Protein AF-A0A3M2TFU8-F1 (afdb_monomer_lite)

Radius of gyration: 14.99 Å; chains: 1; bounding box: 43×20×42 Å

Structure (mmCIF, N/CA/C/O backbone):
data_AF-A0A3M2TFU8-F1
#
_entry.id   AF-A0A3M2TFU8-F1
#
loop_
_atom_site.group_PDB
_atom_site.id
_atom_site.type_symbol
_atom_site.label_atom_id
_atom_site.label_alt_id
_atom_site.label_comp_id
_atom_site.label_asym_id
_atom_site.label_entity_id
_atom_site.label_seq_id
_atom_site.pdbx_PDB_ins_code
_atom_site.Cartn_x
_atom_site.Cartn_y
_atom_site.Cartn_z
_atom_site.occupancy
_atom_site.B_iso_or_equiv
_atom_site.auth_seq_id
_atom_site.auth_comp_id
_atom_site.auth_asym_id
_atom_site.auth_atom_id
_atom_site.pdbx_PDB_model_num
ATOM 1 N N . MET A 1 1 ? 33.029 7.004 -12.368 1.00 34.69 1 MET A N 1
ATOM 2 C CA . MET A 1 1 ? 32.235 7.028 -11.120 1.00 34.69 1 MET A CA 1
ATOM 3 C C . MET A 1 1 ? 30.959 7.803 -11.412 1.00 34.69 1 MET A C 1
ATOM 5 O O . MET A 1 1 ? 31.018 9.019 -11.509 1.00 34.69 1 MET A O 1
ATOM 9 N N . SER A 1 2 ? 29.857 7.110 -11.714 1.00 43.28 2 SER A N 1
ATOM 10 C CA . SER A 1 2 ? 28.593 7.764 -12.078 1.00 43.28 2 SER A CA 1
ATOM 11 C C . SER A 1 2 ? 27.869 8.194 -10.804 1.00 43.28 2 SER A C 1
ATOM 13 O O . SER A 1 2 ? 27.640 7.372 -9.918 1.00 43.28 2 SER A O 1
ATOM 15 N N . ALA A 1 3 ? 27.574 9.488 -10.692 1.00 46.81 3 ALA A N 1
ATOM 16 C CA . ALA A 1 3 ? 26.736 10.027 -9.637 1.00 46.81 3 ALA A CA 1
ATOM 17 C C . ALA A 1 3 ? 25.343 9.401 -9.770 1.00 46.81 3 ALA A C 1
ATOM 19 O O . ALA A 1 3 ? 24.636 9.644 -10.746 1.00 46.81 3 ALA A O 1
ATOM 20 N N . ILE A 1 4 ? 24.961 8.565 -8.805 1.00 53.97 4 ILE A N 1
ATOM 21 C CA . ILE A 1 4 ? 23.604 8.028 -8.716 1.00 53.97 4 ILE A CA 1
ATOM 22 C C . ILE A 1 4 ? 22.701 9.209 -8.356 1.00 53.97 4 ILE A C 1
ATOM 24 O O . ILE A 1 4 ? 22.524 9.557 -7.185 1.00 53.97 4 ILE A O 1
ATOM 28 N N . GLU A 1 5 ? 22.168 9.877 -9.377 1.00 47.78 5 GLU A N 1
ATOM 29 C CA . GLU A 1 5 ? 21.122 10.872 -9.201 1.00 47.78 5 GLU A CA 1
ATOM 30 C C . GLU A 1 5 ? 19.986 10.239 -8.390 1.00 47.78 5 GLU A C 1
ATOM 32 O O . GLU A 1 5 ? 19.366 9.248 -8.787 1.00 47.78 5 GLU A O 1
ATOM 37 N N . HIS A 1 6 ? 19.684 10.840 -7.240 1.00 56.59 6 HIS A N 1
ATOM 38 C CA . HIS A 1 6 ? 18.563 10.493 -6.365 1.00 56.59 6 HIS A CA 1
ATOM 39 C C . HIS A 1 6 ? 17.214 10.907 -6.981 1.00 56.59 6 HIS A C 1
ATOM 41 O O . HIS A 1 6 ? 16.320 11.420 -6.309 1.00 56.59 6 HIS A O 1
ATOM 47 N N . ARG A 1 7 ? 17.042 10.713 -8.291 1.00 70.00 7 ARG A N 1
ATOM 48 C CA . ARG A 1 7 ? 15.839 11.136 -8.995 1.00 70.00 7 ARG A CA 1
ATOM 49 C C . ARG A 1 7 ? 14.664 10.273 -8.538 1.00 70.00 7 ARG A C 1
ATOM 51 O O . ARG A 1 7 ? 14.749 9.037 -8.503 1.00 70.00 7 ARG A O 1
ATOM 58 N N . ARG A 1 8 ? 13.574 10.941 -8.150 1.00 79.06 8 ARG A N 1
ATOM 59 C CA . ARG A 1 8 ? 12.279 10.291 -7.911 1.00 79.06 8 ARG A CA 1
ATOM 60 C C . ARG A 1 8 ? 11.850 9.576 -9.202 1.00 79.06 8 ARG A C 1
ATOM 62 O O . ARG A 1 8 ? 11.995 10.182 -10.268 1.00 79.06 8 ARG A O 1
ATOM 69 N N . PRO A 1 9 ? 11.356 8.324 -9.140 1.00 88.69 9 PRO A N 1
ATOM 70 C CA . PRO A 1 9 ? 10.803 7.656 -10.309 1.00 88.69 9 PRO A CA 1
ATOM 71 C C . PRO A 1 9 ? 9.716 8.525 -10.937 1.00 88.69 9 PRO A C 1
ATOM 73 O O . PRO A 1 9 ? 8.913 9.132 -10.225 1.00 88.69 9 PRO A O 1
ATOM 76 N N . LYS A 1 10 ? 9.694 8.600 -12.269 1.00 90.00 10 LYS A N 1
ATOM 77 C CA . LYS A 1 10 ? 8.707 9.408 -13.004 1.00 90.00 10 LYS A CA 1
ATOM 78 C C . LYS A 1 10 ? 7.276 8.912 -12.763 1.00 90.00 10 LYS A C 1
ATOM 80 O O . LYS A 1 10 ? 6.329 9.683 -12.857 1.00 90.00 10 LYS A O 1
ATOM 85 N N . GLU A 1 11 ? 7.139 7.639 -12.405 1.00 94.44 11 GLU A N 1
ATOM 86 C CA . GLU A 1 11 ? 5.884 6.955 -12.121 1.00 94.44 11 GLU A CA 1
ATOM 87 C C . GLU A 1 11 ? 5.248 7.410 -10.801 1.00 94.44 11 GLU A C 1
ATOM 89 O O . GLU A 1 11 ? 4.044 7.251 -10.656 1.00 94.44 11 GLU A O 1
ATOM 94 N N . VAL A 1 12 ? 5.999 8.012 -9.863 1.00 94.94 12 VAL A N 1
ATOM 95 C CA . VAL A 1 12 ? 5.471 8.396 -8.534 1.00 94.94 12 VAL A CA 1
ATOM 96 C C . VAL A 1 12 ? 4.265 9.326 -8.647 1.00 94.94 12 VAL A C 1
ATOM 98 O O . VAL A 1 12 ? 3.271 9.113 -7.962 1.00 94.94 12 VAL A O 1
ATOM 101 N N . ALA A 1 13 ? 4.330 10.342 -9.513 1.00 96.06 13 ALA A N 1
ATOM 102 C CA . ALA A 1 13 ? 3.237 11.302 -9.661 1.00 96.06 13 ALA A CA 1
ATOM 103 C C . ALA A 1 13 ? 1.978 10.646 -10.248 1.00 96.06 13 ALA A C 1
ATOM 105 O O . ALA A 1 13 ? 0.893 10.805 -9.699 1.00 96.06 13 ALA A O 1
ATOM 106 N N . ALA A 1 14 ? 2.135 9.858 -11.316 1.00 97.56 14 ALA A N 1
ATOM 107 C CA . ALA A 1 14 ? 1.023 9.135 -11.930 1.00 97.56 14 ALA A CA 1
ATOM 108 C C . ALA A 1 14 ? 0.425 8.094 -10.971 1.00 97.56 14 ALA A C 1
ATOM 110 O O . ALA A 1 14 ? -0.792 7.959 -10.878 1.00 97.56 14 ALA A O 1
ATOM 111 N N . LEU A 1 15 ? 1.271 7.405 -10.202 1.00 98.00 15 LEU A N 1
ATOM 112 C CA . LEU A 1 15 ? 0.819 6.414 -9.235 1.00 98.00 15 LEU A CA 1
ATOM 113 C C . LEU A 1 15 ? 0.083 7.074 -8.070 1.00 98.00 15 LEU A C 1
ATOM 115 O O . LEU A 1 15 ? -0.917 6.529 -7.619 1.00 98.00 15 LEU A O 1
ATOM 119 N N . ALA A 1 16 ? 0.514 8.256 -7.621 1.00 97.69 16 ALA A N 1
ATOM 120 C CA . ALA A 1 16 ? -0.244 9.044 -6.653 1.00 97.69 16 ALA A CA 1
ATOM 121 C C . ALA A 1 16 ? -1.637 9.402 -7.199 1.00 97.69 16 ALA A C 1
ATOM 123 O O . ALA A 1 16 ? -2.615 9.231 -6.482 1.00 97.69 16 ALA A O 1
ATOM 124 N N . THR A 1 17 ? -1.753 9.804 -8.472 1.00 98.38 17 THR A N 1
ATOM 125 C CA . THR A 1 17 ? -3.057 10.057 -9.116 1.00 98.38 17 THR A CA 1
ATOM 126 C C . THR A 1 17 ? -3.943 8.811 -9.127 1.00 98.38 17 THR A C 1
ATOM 128 O O . THR A 1 17 ? -5.099 8.902 -8.719 1.00 98.38 17 THR A O 1
ATOM 131 N N . ALA A 1 18 ? -3.407 7.649 -9.515 1.00 98.56 18 ALA A N 1
ATOM 132 C CA . ALA A 1 18 ? -4.137 6.380 -9.479 1.00 98.56 18 ALA A CA 1
ATOM 133 C C . ALA A 1 18 ? -4.560 5.995 -8.047 1.00 98.56 18 ALA A C 1
ATOM 135 O O . ALA A 1 18 ? -5.679 5.538 -7.818 1.00 98.56 18 ALA A O 1
ATOM 136 N N . CYS A 1 19 ? -3.693 6.242 -7.058 1.00 98.56 19 CYS A N 1
ATOM 137 C CA . CYS A 1 19 ? -4.014 6.041 -5.646 1.00 98.56 19 CYS A CA 1
ATOM 138 C C . CYS A 1 19 ? -5.108 6.996 -5.169 1.00 98.56 19 CYS A C 1
ATOM 140 O O . CYS A 1 19 ? -5.945 6.581 -4.388 1.00 98.56 19 CYS A O 1
ATOM 142 N N . THR A 1 20 ? -5.144 8.247 -5.625 1.00 98.56 20 THR A N 1
ATOM 143 C CA . THR A 1 20 ? -6.221 9.189 -5.292 1.00 98.56 20 THR A CA 1
ATOM 144 C C . THR A 1 20 ? -7.555 8.752 -5.903 1.00 98.56 20 THR A C 1
ATOM 146 O O . THR A 1 20 ? -8.578 8.778 -5.217 1.00 98.56 20 THR A O 1
ATOM 149 N N . SER A 1 21 ? -7.562 8.332 -7.173 1.00 98.25 21 SER A N 1
ATOM 150 C CA . SER A 1 21 ? -8.783 7.945 -7.896 1.00 98.25 21 SER A CA 1
ATOM 151 C C . SER A 1 21 ? -9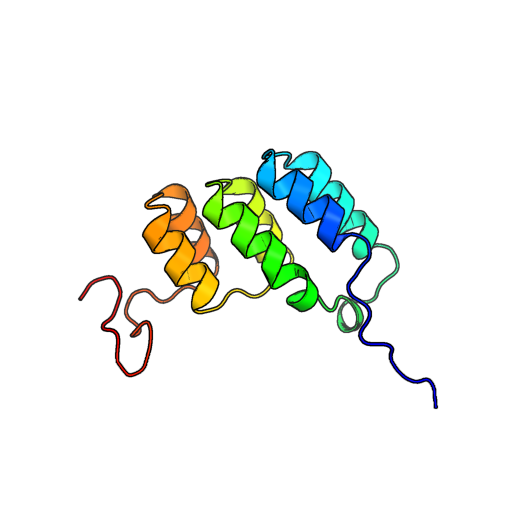.295 6.541 -7.561 1.00 98.25 21 SER A C 1
ATOM 153 O O . SER A 1 21 ? -10.447 6.235 -7.860 1.00 98.25 21 SER A O 1
ATOM 155 N N . GLY A 1 22 ? -8.472 5.691 -6.942 1.00 98.31 22 GLY A N 1
ATOM 156 C CA . GLY A 1 22 ? -8.817 4.292 -6.685 1.00 98.31 22 GLY A CA 1
ATOM 157 C C . GLY A 1 22 ? -8.638 3.375 -7.895 1.00 98.31 22 GLY A C 1
ATOM 158 O O . GLY A 1 22 ? -9.192 2.274 -7.916 1.00 98.31 22 GLY A O 1
ATOM 159 N N . ASP A 1 23 ? -7.860 3.796 -8.893 1.00 98.62 23 ASP A N 1
ATOM 160 C CA . ASP A 1 23 ? -7.603 3.011 -10.099 1.00 98.62 23 ASP A CA 1
ATOM 161 C C . ASP A 1 23 ? -6.521 1.944 -9.856 1.00 98.62 23 ASP A C 1
ATOM 163 O O . ASP A 1 23 ? -5.317 2.163 -10.019 1.00 98.62 23 ASP A O 1
ATOM 167 N N . LEU A 1 24 ? -6.966 0.761 -9.429 1.00 98.69 24 LEU A N 1
ATOM 168 C CA . LEU A 1 24 ? -6.082 -0.368 -9.143 1.00 98.69 24 LEU A CA 1
ATOM 169 C C . LEU A 1 24 ? -5.345 -0.879 -10.387 1.00 98.69 24 LEU A C 1
ATOM 171 O O . LEU A 1 24 ? -4.190 -1.295 -10.277 1.00 98.69 24 LEU A O 1
ATOM 175 N N . GLU A 1 25 ? -5.995 -0.895 -11.549 1.00 98.62 25 GLU A N 1
ATOM 176 C CA . GLU A 1 25 ? -5.377 -1.434 -12.761 1.00 98.62 25 GLU A CA 1
ATOM 177 C C . GLU A 1 25 ? -4.306 -0.481 -13.292 1.00 98.62 25 GLU A C 1
ATOM 179 O O . GLU A 1 25 ? -3.219 -0.932 -13.668 1.00 98.62 25 GLU A O 1
ATOM 184 N N . ASP A 1 26 ? -4.535 0.832 -13.209 1.00 98.50 26 ASP A N 1
ATOM 185 C CA . ASP A 1 26 ? -3.500 1.807 -13.542 1.00 98.50 26 ASP A CA 1
ATOM 186 C C . ASP A 1 26 ? -2.330 1.761 -12.549 1.00 98.50 26 ASP A C 1
ATOM 188 O O . ASP A 1 26 ? -1.165 1.757 -12.958 1.00 98.50 26 ASP A O 1
ATOM 192 N N . ALA A 1 27 ? -2.610 1.598 -11.250 1.00 98.50 27 ALA A N 1
ATOM 193 C CA . ALA A 1 27 ? -1.572 1.410 -10.237 1.00 98.50 27 ALA A CA 1
ATOM 194 C C . ALA A 1 27 ? -0.692 0.175 -10.522 1.00 98.50 27 ALA A C 1
ATOM 196 O O . ALA A 1 27 ? 0.541 0.266 -10.481 1.00 98.50 27 ALA A O 1
ATOM 197 N N . LYS A 1 28 ? -1.305 -0.964 -10.877 1.00 98.50 28 LYS A N 1
ATOM 198 C CA . LYS A 1 28 ? -0.586 -2.187 -11.281 1.00 98.50 28 LYS A CA 1
ATOM 199 C C . LYS A 1 28 ? 0.257 -1.971 -12.528 1.00 98.50 28 LYS A C 1
ATOM 201 O O . LYS A 1 28 ? 1.419 -2.374 -12.567 1.00 98.50 28 LYS A O 1
ATOM 206 N N . ARG A 1 29 ? -0.309 -1.321 -13.546 1.00 98.25 29 ARG A N 1
ATOM 207 C CA . ARG A 1 29 ? 0.388 -1.018 -14.799 1.00 98.25 29 ARG A CA 1
ATOM 208 C C . ARG A 1 29 ? 1.614 -0.139 -14.552 1.00 98.25 29 ARG A C 1
ATOM 210 O O . ARG A 1 29 ? 2.672 -0.404 -15.123 1.00 98.25 29 ARG A O 1
ATOM 217 N N . LEU A 1 30 ? 1.495 0.884 -13.704 1.00 97.94 30 LEU A N 1
ATOM 218 C CA . LEU A 1 30 ? 2.580 1.812 -13.377 1.00 97.94 30 LEU A CA 1
ATOM 219 C C . LEU A 1 30 ? 3.719 1.128 -12.617 1.00 97.94 30 LEU A C 1
ATOM 221 O O . LEU A 1 30 ? 4.875 1.273 -13.017 1.00 97.94 30 LEU A O 1
ATOM 225 N N . ILE A 1 31 ? 3.412 0.337 -11.583 1.00 97.00 31 ILE A N 1
ATOM 226 C CA . ILE A 1 31 ? 4.437 -0.440 -10.872 1.00 97.00 31 ILE A CA 1
ATOM 227 C C . ILE A 1 31 ? 5.060 -1.492 -11.794 1.00 97.00 31 ILE A C 1
ATOM 229 O O . ILE A 1 31 ? 6.282 -1.572 -11.879 1.00 97.00 31 ILE A O 1
ATOM 233 N N . GLY A 1 32 ? 4.260 -2.236 -12.562 1.00 95.75 32 GLY A N 1
ATOM 234 C CA . GLY A 1 32 ? 4.775 -3.207 -13.530 1.00 95.75 32 GLY A CA 1
ATOM 235 C C . GLY A 1 32 ? 5.717 -2.572 -14.558 1.00 95.75 32 GLY A C 1
ATOM 236 O O . GLY A 1 32 ? 6.800 -3.095 -14.806 1.00 95.75 32 GLY A O 1
ATOM 237 N N . THR A 1 33 ? 5.358 -1.399 -15.090 1.00 94.75 33 THR A N 1
ATOM 238 C CA . THR A 1 33 ? 6.212 -0.621 -16.008 1.00 94.75 33 THR A CA 1
ATOM 239 C C . THR A 1 33 ? 7.512 -0.199 -15.336 1.00 94.75 33 THR A C 1
ATOM 241 O O . THR A 1 33 ? 8.576 -0.274 -15.945 1.00 94.75 33 THR A O 1
ATOM 244 N N . TYR A 1 34 ? 7.437 0.243 -14.080 1.00 94.50 34 TYR A N 1
ATOM 245 C CA . TYR A 1 34 ? 8.613 0.645 -13.327 1.00 94.50 34 TYR A CA 1
ATOM 246 C C . TYR A 1 34 ? 9.569 -0.533 -13.092 1.00 94.50 34 TYR A C 1
ATOM 248 O O . TYR A 1 34 ? 10.777 -0.358 -13.238 1.00 94.50 34 TYR A O 1
ATOM 256 N N . LEU A 1 35 ? 9.050 -1.717 -12.759 1.00 93.94 35 LEU A N 1
ATOM 257 C CA . LEU A 1 35 ? 9.8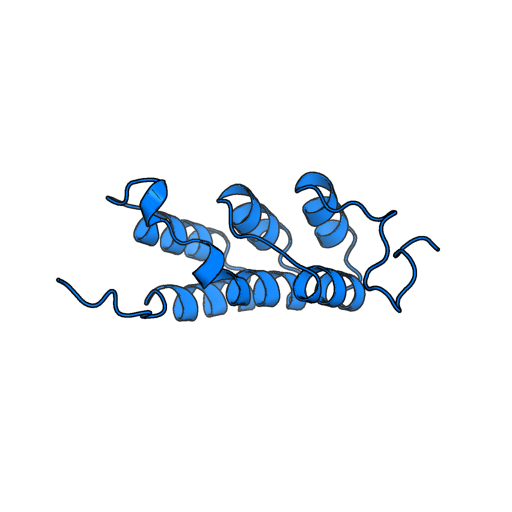44 -2.915 -12.470 1.00 93.94 35 LEU A CA 1
ATOM 258 C C . LEU A 1 35 ? 10.378 -3.609 -13.733 1.00 93.94 35 LEU A C 1
ATOM 260 O O . LEU A 1 35 ? 11.366 -4.342 -13.657 1.00 93.94 35 LEU A O 1
ATOM 264 N N . LEU A 1 36 ? 9.756 -3.378 -14.891 1.00 93.88 36 LEU A N 1
ATOM 265 C CA . LEU A 1 36 ? 10.122 -4.023 -16.148 1.00 93.88 36 LEU A CA 1
ATOM 266 C C . LEU A 1 36 ? 11.595 -3.766 -16.507 1.00 93.88 36 LEU A C 1
ATOM 268 O O . LEU A 1 36 ? 12.049 -2.626 -16.599 1.00 93.88 36 LEU A O 1
ATOM 272 N N . GLY A 1 37 ? 12.346 -4.849 -16.722 1.00 85.38 37 GLY A N 1
ATOM 273 C CA . GLY A 1 37 ? 13.765 -4.786 -17.082 1.00 85.38 37 GLY A CA 1
ATOM 274 C C . GLY A 1 37 ? 14.706 -4.390 -15.937 1.00 85.38 37 GLY A C 1
ATOM 275 O O . GLY A 1 37 ? 15.900 -4.221 -16.179 1.00 85.38 37 GLY A O 1
ATOM 276 N N . ARG A 1 38 ? 14.208 -4.253 -14.698 1.00 90.44 38 ARG A N 1
ATOM 277 C CA . ARG A 1 38 ? 15.034 -4.022 -13.506 1.00 90.44 38 ARG A CA 1
ATOM 278 C C . ARG A 1 38 ? 15.237 -5.316 -12.734 1.00 90.44 38 ARG A C 1
ATOM 280 O O . ARG A 1 38 ? 14.277 -6.034 -12.451 1.00 90.44 38 ARG A O 1
ATOM 287 N N . SER A 1 39 ? 16.473 -5.565 -12.321 1.00 88.12 39 SER A 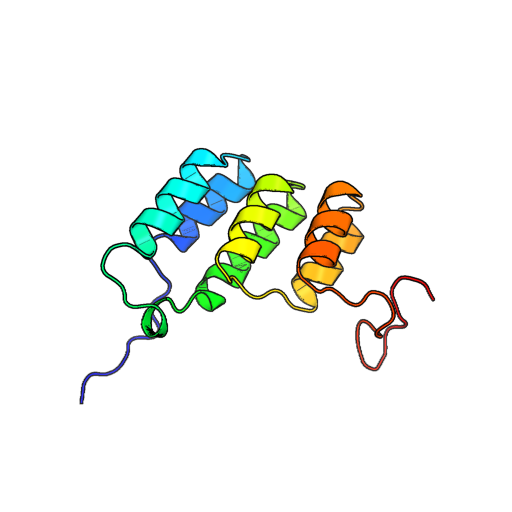N 1
ATOM 288 C CA . SER A 1 39 ? 16.758 -6.606 -11.342 1.00 88.12 39 SER A CA 1
ATOM 289 C C . SER A 1 39 ? 16.247 -6.212 -9.944 1.00 88.12 39 SER A C 1
ATOM 291 O O . SER A 1 39 ? 16.144 -5.010 -9.665 1.00 88.12 39 SER A O 1
ATOM 293 N N . PRO A 1 40 ? 15.904 -7.181 -9.071 1.00 86.31 40 PRO A N 1
ATOM 294 C CA . PRO A 1 40 ? 15.319 -6.920 -7.750 1.00 86.31 40 PRO A CA 1
ATOM 295 C C . PRO A 1 40 ? 16.096 -5.918 -6.887 1.00 86.31 40 PRO A C 1
ATOM 297 O O . PRO A 1 40 ? 15.510 -5.030 -6.268 1.00 86.31 40 PRO A O 1
ATOM 300 N N . GLU A 1 41 ? 17.425 -5.982 -6.904 1.00 86.00 41 GLU A N 1
ATOM 301 C CA . GLU A 1 41 ? 18.314 -5.071 -6.176 1.00 86.00 41 GLU A CA 1
ATOM 302 C C . GLU A 1 41 ? 18.207 -3.604 -6.637 1.00 86.00 41 GLU A C 1
ATOM 304 O O . GLU A 1 41 ? 18.549 -2.685 -5.895 1.00 86.00 41 GLU A O 1
ATOM 309 N N . ASN A 1 42 ? 17.665 -3.369 -7.834 1.00 85.94 42 ASN A N 1
ATOM 310 C CA . ASN A 1 42 ? 17.491 -2.050 -8.438 1.00 85.94 42 ASN A CA 1
ATOM 311 C C . ASN A 1 42 ? 16.045 -1.530 -8.375 1.00 85.94 42 ASN A C 1
ATOM 313 O O . ASN A 1 42 ? 15.749 -0.471 -8.940 1.00 85.94 42 ASN A O 1
ATOM 317 N N . HIS A 1 43 ? 15.130 -2.245 -7.710 1.00 88.06 43 HIS A N 1
ATOM 318 C CA . HIS A 1 43 ? 13.717 -1.861 -7.619 1.00 88.06 43 HIS A CA 1
ATOM 319 C C . HIS A 1 43 ? 13.473 -0.635 -6.735 1.00 88.06 43 HIS A C 1
ATOM 321 O O . HIS A 1 43 ? 12.444 -0.007 -6.889 1.00 88.06 43 HIS A O 1
ATOM 327 N N . ALA A 1 44 ? 14.376 -0.254 -5.824 1.00 91.81 44 ALA A N 1
ATOM 328 C CA . ALA A 1 44 ? 14.286 0.982 -5.023 1.00 91.81 44 ALA A CA 1
ATOM 329 C C . ALA A 1 44 ? 12.853 1.385 -4.566 1.00 91.81 44 ALA A C 1
ATOM 331 O O . ALA A 1 44 ? 12.498 2.566 -4.580 1.00 91.81 44 ALA A O 1
ATOM 332 N N . LEU A 1 45 ? 12.025 0.410 -4.158 1.00 94.44 45 LEU A N 1
ATOM 333 C CA . LEU A 1 45 ? 10.579 0.596 -3.952 1.00 94.44 45 LEU A CA 1
ATOM 334 C C . LEU A 1 45 ? 10.232 1.519 -2.784 1.00 94.44 45 LEU A C 1
ATOM 336 O O . LEU A 1 45 ? 9.159 2.115 -2.761 1.00 94.44 45 LEU A O 1
ATOM 340 N N . HIS A 1 46 ? 11.180 1.733 -1.870 1.00 93.88 46 HIS A N 1
ATOM 341 C CA . HIS A 1 46 ? 11.097 2.769 -0.842 1.00 93.88 46 HIS A CA 1
ATOM 342 C C . HIS A 1 46 ? 10.807 4.164 -1.420 1.00 93.88 46 HIS A C 1
ATOM 344 O O . HIS A 1 46 ? 10.240 5.001 -0.728 1.00 93.88 46 HIS A O 1
ATOM 350 N N . LYS A 1 47 ? 11.138 4.436 -2.692 1.00 93.75 47 LYS A N 1
ATOM 351 C CA . LYS A 1 47 ? 10.835 5.716 -3.353 1.00 93.75 47 LYS A CA 1
ATOM 352 C C . LYS A 1 47 ? 9.336 5.948 -3.603 1.00 93.75 47 LYS A C 1
ATOM 354 O O . LYS A 1 47 ? 8.965 7.075 -3.923 1.00 93.75 47 LYS A O 1
ATOM 359 N N . PHE A 1 48 ? 8.494 4.925 -3.443 1.00 96.19 48 PHE A N 1
ATOM 360 C CA . PHE A 1 48 ? 7.035 4.998 -3.580 1.00 96.19 48 PHE A CA 1
ATOM 361 C C . PHE A 1 48 ? 6.297 5.138 -2.237 1.00 96.19 48 PHE A C 1
ATOM 363 O O . PHE A 1 48 ? 5.074 5.061 -2.209 1.00 96.19 48 PHE A O 1
ATOM 370 N N . TRP A 1 49 ? 6.998 5.389 -1.123 1.00 95.06 49 TRP A N 1
ATOM 371 C CA . TRP A 1 49 ? 6.370 5.546 0.202 1.00 95.06 49 TRP A CA 1
ATOM 372 C C . TRP A 1 49 ? 5.192 6.541 0.196 1.00 95.06 49 TRP A C 1
ATOM 374 O O . TRP A 1 49 ? 4.146 6.286 0.784 1.00 95.06 49 TRP A O 1
ATOM 384 N N . SER A 1 50 ? 5.310 7.648 -0.548 1.00 96.12 50 SER A N 1
ATOM 385 C CA . SER A 1 50 ? 4.261 8.670 -0.604 1.00 96.12 50 SER A CA 1
ATOM 386 C C . SER A 1 50 ? 2.982 8.185 -1.288 1.00 96.12 50 SER A C 1
ATOM 388 O O . SER A 1 50 ? 1.906 8.679 -0.972 1.00 96.12 50 SER A O 1
ATOM 390 N N . THR A 1 51 ? 3.070 7.239 -2.229 1.00 98.06 51 THR A N 1
ATOM 391 C CA . THR A 1 51 ? 1.886 6.719 -2.933 1.00 98.06 51 THR A CA 1
ATOM 392 C C . THR A 1 51 ? 1.121 5.726 -2.069 1.00 98.06 51 THR A C 1
ATOM 394 O O . THR A 1 51 ? -0.105 5.686 -2.139 1.00 98.06 51 THR A O 1
ATOM 397 N N . LEU A 1 52 ? 1.823 4.971 -1.212 1.00 98.50 52 LEU A N 1
ATOM 398 C CA . LEU A 1 52 ? 1.175 4.163 -0.181 1.00 98.50 52 LEU A CA 1
ATOM 399 C C . LEU A 1 52 ? 0.381 5.063 0.768 1.00 98.50 52 LEU A C 1
ATOM 401 O O . LEU A 1 52 ? -0.815 4.838 0.940 1.00 98.50 52 LEU A O 1
ATOM 405 N N . LEU A 1 53 ? 1.006 6.123 1.287 1.00 98.31 53 LEU A N 1
ATOM 406 C CA . LEU A 1 53 ? 0.335 7.092 2.152 1.00 98.31 53 LEU A CA 1
ATOM 407 C C . LEU A 1 53 ? -0.938 7.661 1.497 1.00 98.31 53 LEU A C 1
ATOM 409 O O . LEU A 1 53 ? -1.986 7.715 2.139 1.00 98.31 53 LEU A O 1
ATOM 413 N N . THR A 1 54 ? -0.888 8.011 0.204 1.00 98.62 54 THR A N 1
ATOM 414 C CA . THR A 1 54 ? -2.070 8.451 -0.560 1.00 98.62 54 THR A CA 1
ATOM 415 C C . THR A 1 54 ? -3.159 7.376 -0.625 1.00 98.62 54 THR A C 1
ATOM 417 O O . THR A 1 54 ? -4.324 7.678 -0.376 1.00 98.62 54 THR A O 1
ATOM 420 N N . ALA A 1 55 ? -2.811 6.124 -0.934 1.00 98.75 55 ALA A N 1
ATOM 421 C CA . AL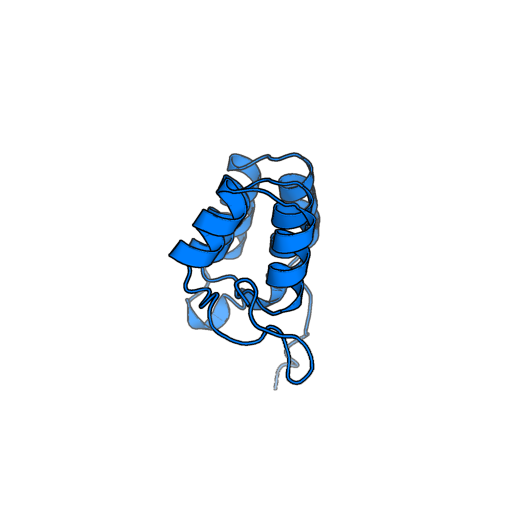A A 1 55 ? -3.787 5.034 -0.991 1.00 98.75 55 ALA A CA 1
ATOM 422 C C . ALA A 1 55 ? -4.467 4.799 0.370 1.00 98.75 55 ALA A C 1
ATOM 424 O O . ALA A 1 55 ? -5.673 4.547 0.415 1.00 98.75 55 ALA A O 1
ATOM 425 N N . LEU A 1 56 ? -3.711 4.916 1.469 1.00 98.62 56 LEU A N 1
ATOM 426 C CA . LEU A 1 56 ? -4.239 4.828 2.830 1.00 98.62 56 LEU A CA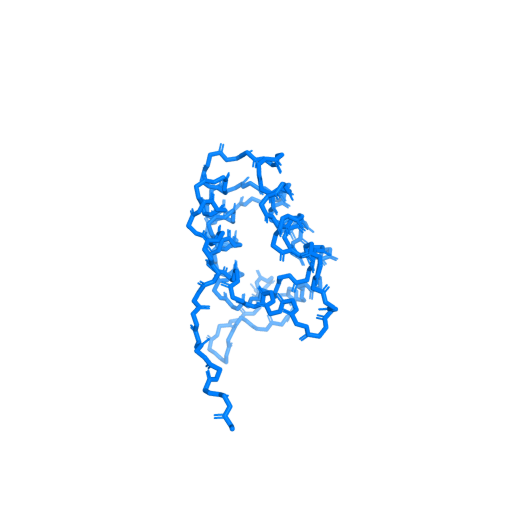 1
ATOM 427 C C . LEU A 1 56 ? -5.204 5.983 3.118 1.00 98.62 56 LEU A C 1
ATOM 429 O O . LEU A 1 56 ? -6.349 5.723 3.469 1.00 98.62 56 LEU A O 1
ATOM 433 N N . ALA A 1 57 ? -4.782 7.230 2.881 1.00 98.56 57 ALA A N 1
ATOM 434 C CA . ALA A 1 57 ? -5.586 8.430 3.134 1.00 98.56 57 ALA A CA 1
ATOM 435 C C . ALA A 1 57 ? -6.926 8.441 2.373 1.00 98.56 57 ALA A C 1
ATOM 437 O O . ALA A 1 57 ? -7.924 8.958 2.870 1.00 98.56 57 ALA A O 1
ATOM 438 N N . HIS A 1 58 ? -6.964 7.846 1.178 1.00 98.56 58 HIS A N 1
ATOM 439 C CA . HIS A 1 58 ? -8.170 7.733 0.354 1.00 98.56 58 HIS A CA 1
ATOM 440 C C . HIS A 1 58 ? -8.933 6.405 0.537 1.00 98.56 58 HIS A C 1
ATOM 442 O O . HIS A 1 58 ? -9.880 6.138 -0.201 1.00 98.56 58 HIS A O 1
ATOM 448 N N . ASN A 1 59 ? -8.567 5.583 1.528 1.00 98.44 59 ASN A N 1
ATOM 449 C CA . ASN A 1 59 ? -9.217 4.309 1.856 1.00 98.44 59 ASN A CA 1
ATOM 450 C C . ASN A 1 59 ? -9.235 3.270 0.708 1.00 98.44 59 ASN A C 1
ATOM 452 O O . ASN A 1 59 ? -10.141 2.440 0.595 1.00 98.44 59 ASN A O 1
ATOM 456 N N . HIS A 1 60 ? -8.207 3.258 -0.140 1.00 98.69 60 HIS A N 1
ATOM 457 C CA . HIS A 1 60 ? -8.096 2.309 -1.251 1.00 98.69 60 HIS A CA 1
ATOM 458 C C . HIS A 1 60 ? -7.320 1.056 -0.845 1.00 98.69 60 HIS A C 1
ATOM 460 O O . HIS A 1 60 ? -6.211 0.797 -1.314 1.00 98.69 60 HIS A O 1
ATOM 466 N N . ALA A 1 61 ? -7.922 0.239 0.023 1.00 98.62 61 ALA A N 1
ATOM 467 C CA . ALA A 1 61 ? -7.263 -0.921 0.634 1.00 98.62 61 ALA A CA 1
ATOM 468 C C . ALA A 1 61 ? -6.678 -1.925 -0.375 1.00 98.62 61 ALA A C 1
ATOM 470 O O . ALA A 1 61 ? -5.608 -2.481 -0.139 1.00 98.62 61 ALA A O 1
ATOM 471 N N . LYS A 1 62 ? -7.324 -2.121 -1.532 1.00 98.75 62 LYS A N 1
ATOM 472 C CA . LYS A 1 62 ? -6.796 -3.005 -2.588 1.00 98.75 62 LYS A CA 1
ATOM 473 C C . LYS A 1 62 ? -5.500 -2.470 -3.202 1.00 98.75 62 LYS A C 1
ATOM 475 O O . LYS A 1 62 ? -4.608 -3.257 -3.502 1.00 98.75 62 LYS A O 1
ATOM 480 N N . ILE A 1 63 ? -5.391 -1.151 -3.368 1.00 98.81 63 ILE A N 1
ATOM 481 C CA . ILE A 1 63 ? -4.172 -0.508 -3.871 1.00 98.81 63 ILE A CA 1
ATOM 482 C C . ILE A 1 63 ? -3.081 -0.576 -2.805 1.00 98.81 63 ILE A C 1
ATOM 484 O O . ILE A 1 63 ? -1.970 -0.992 -3.114 1.00 98.81 63 ILE A O 1
ATOM 488 N N . ALA A 1 64 ? -3.403 -0.257 -1.547 1.00 98.75 64 ALA A N 1
ATOM 489 C CA . ALA A 1 64 ? -2.452 -0.366 -0.442 1.00 98.75 64 ALA A CA 1
ATOM 490 C C . ALA A 1 64 ? -1.885 -1.793 -0.316 1.00 98.75 64 ALA A C 1
ATOM 492 O O . ALA A 1 64 ? -0.670 -1.969 -0.294 1.00 98.75 64 ALA A O 1
ATOM 493 N N . SER A 1 65 ? -2.748 -2.816 -0.334 1.00 98.75 65 SER A N 1
ATOM 494 C CA . SER A 1 65 ? -2.328 -4.225 -0.308 1.00 98.75 65 SER A CA 1
ATOM 495 C C . SER A 1 65 ? -1.439 -4.583 -1.494 1.00 98.75 65 SER A C 1
ATOM 497 O O . SER A 1 65 ? -0.406 -5.223 -1.315 1.00 98.75 65 SER A O 1
ATOM 499 N N . TYR A 1 66 ? -1.790 -4.122 -2.697 1.00 98.75 66 TYR A N 1
ATOM 500 C CA . TYR A 1 66 ? -0.954 -4.335 -3.872 1.00 98.75 66 TYR A CA 1
ATOM 501 C C . TYR A 1 66 ? 0.442 -3.718 -3.699 1.00 98.75 66 TYR A C 1
ATOM 503 O O . TYR A 1 66 ? 1.431 -4.419 -3.892 1.00 98.75 66 TYR A O 1
ATOM 511 N N . LEU A 1 67 ? 0.543 -2.448 -3.292 1.00 98.50 67 LEU A N 1
ATOM 512 C CA . LEU A 1 67 ? 1.831 -1.767 -3.102 1.00 98.50 67 LEU A CA 1
ATOM 513 C C . LEU A 1 67 ? 2.710 -2.474 -2.060 1.00 98.50 67 LEU A C 1
ATOM 515 O O . LEU A 1 67 ? 3.898 -2.695 -2.303 1.00 98.50 67 LEU A O 1
ATOM 519 N N . LEU A 1 68 ? 2.123 -2.890 -0.937 1.00 98.50 68 LEU A N 1
ATOM 520 C CA . LEU A 1 68 ? 2.828 -3.642 0.103 1.00 98.50 68 LEU A CA 1
ATOM 521 C C . LEU A 1 68 ? 3.284 -5.020 -0.391 1.00 98.50 68 LEU A C 1
ATOM 523 O O . LEU A 1 68 ? 4.409 -5.426 -0.116 1.00 98.50 68 LEU A O 1
ATOM 527 N N . ALA A 1 69 ? 2.458 -5.720 -1.175 1.00 98.06 69 ALA A N 1
ATOM 528 C CA . ALA A 1 69 ? 2.820 -7.005 -1.777 1.00 98.06 69 ALA A CA 1
ATOM 529 C C . ALA A 1 69 ? 3.976 -6.891 -2.782 1.00 98.06 69 ALA A C 1
ATOM 531 O O . ALA A 1 69 ? 4.730 -7.844 -2.953 1.00 98.06 69 ALA A O 1
ATOM 532 N N . GLN A 1 70 ? 4.138 -5.735 -3.434 1.00 96.56 70 GLN A N 1
ATOM 533 C CA . GLN A 1 70 ? 5.302 -5.471 -4.285 1.00 96.56 70 GLN A CA 1
ATOM 534 C C . GLN A 1 70 ? 6.572 -5.192 -3.472 1.00 96.56 70 GLN A C 1
ATOM 536 O O . GLN A 1 70 ? 7.662 -5.270 -4.025 1.00 96.56 70 GLN A O 1
ATOM 541 N N . GLY A 1 71 ? 6.454 -4.902 -2.173 1.00 96.00 71 GLY A N 1
ATOM 542 C CA . GLY A 1 71 ? 7.583 -4.586 -1.299 1.00 96.00 71 GLY A CA 1
ATOM 543 C C . GLY A 1 71 ? 7.801 -3.089 -1.079 1.00 96.00 71 GLY A C 1
ATOM 544 O O . GLY A 1 71 ? 8.894 -2.689 -0.679 1.00 96.00 71 GLY A O 1
ATOM 545 N N . VAL A 1 72 ? 6.793 -2.242 -1.330 1.00 97.12 72 VAL A N 1
ATOM 546 C CA . VAL A 1 72 ? 6.828 -0.855 -0.839 1.00 97.12 72 VAL A CA 1
ATOM 547 C C . VAL A 1 72 ? 6.800 -0.907 0.695 1.00 97.12 72 VAL A C 1
ATOM 549 O O . VAL A 1 72 ? 5.856 -1.464 1.254 1.00 97.12 72 VAL A O 1
ATOM 552 N N . PRO A 1 73 ? 7.819 -0.377 1.394 1.00 96.25 73 PRO A N 1
ATOM 553 C CA . PRO A 1 73 ? 7.837 -0.391 2.849 1.00 96.25 73 PRO A CA 1
ATOM 554 C C . PRO A 1 73 ? 6.801 0.589 3.402 1.00 96.25 73 PRO A C 1
ATOM 556 O O . PRO A 1 73 ? 6.534 1.624 2.790 1.00 96.25 73 PRO A O 1
ATOM 559 N N . PHE A 1 74 ? 6.284 0.289 4.590 1.00 96.31 74 PHE A N 1
ATOM 560 C CA . PHE A 1 74 ? 5.470 1.216 5.370 1.00 96.31 74 PHE A CA 1
ATOM 561 C C . PHE A 1 74 ? 6.128 1.492 6.719 1.00 96.31 74 PHE A C 1
ATOM 563 O O . PHE A 1 74 ? 6.917 0.688 7.220 1.00 96.31 74 PHE A O 1
ATOM 570 N N . GLY A 1 75 ? 5.813 2.644 7.298 1.00 93.62 75 GLY A N 1
ATOM 571 C CA . GLY A 1 75 ? 6.342 3.070 8.587 1.00 93.62 75 GLY A CA 1
ATOM 572 C C . GLY A 1 75 ? 5.297 3.742 9.467 1.00 93.62 75 GLY A C 1
ATOM 573 O O . GLY A 1 75 ? 4.089 3.604 9.280 1.00 93.62 75 GLY A O 1
ATOM 574 N N . LEU A 1 76 ? 5.781 4.500 10.452 1.00 92.06 76 LEU A N 1
ATOM 575 C CA . LEU A 1 76 ? 4.926 5.157 11.439 1.00 92.06 76 LEU A CA 1
ATOM 576 C C . LEU A 1 76 ? 3.899 6.111 10.812 1.00 92.06 76 LEU A C 1
ATOM 578 O O . LEU A 1 76 ? 2.760 6.150 11.268 1.00 92.06 76 LEU A O 1
ATOM 582 N N . LEU A 1 77 ? 4.278 6.863 9.773 1.00 94.06 77 LEU A N 1
ATOM 583 C CA . LEU A 1 77 ? 3.357 7.787 9.101 1.00 94.06 77 LEU A CA 1
ATOM 584 C C . LEU A 1 77 ? 2.190 7.047 8.438 1.00 94.06 77 LEU A C 1
ATOM 586 O O . LEU A 1 77 ? 1.047 7.470 8.570 1.00 94.06 77 LEU A O 1
ATOM 590 N N . ASP A 1 78 ? 2.459 5.910 7.798 1.00 96.69 78 ASP A N 1
ATOM 591 C CA . ASP A 1 78 ? 1.430 5.069 7.186 1.00 96.69 78 ASP A CA 1
ATOM 592 C C . ASP A 1 78 ? 0.482 4.485 8.244 1.00 96.69 78 ASP A C 1
ATOM 594 O O . ASP A 1 78 ? -0.737 4.488 8.069 1.00 96.69 78 ASP A O 1
ATOM 598 N N . ILE A 1 79 ? 1.025 4.045 9.386 1.00 95.44 79 ILE A N 1
ATOM 599 C CA . ILE A 1 79 ? 0.224 3.544 10.514 1.00 95.44 79 ILE A CA 1
ATOM 600 C C . ILE A 1 79 ? -0.664 4.656 11.087 1.00 95.44 79 ILE A C 1
ATOM 602 O O . ILE A 1 79 ? -1.852 4.438 11.322 1.00 95.44 79 ILE A O 1
ATOM 606 N N . GLN A 1 80 ? -0.118 5.857 11.290 1.00 94.12 80 GLN A N 1
ATOM 607 C CA . GLN A 1 80 ? -0.891 7.011 11.757 1.00 94.12 80 GLN A CA 1
ATOM 608 C C . GLN A 1 80 ? -2.008 7.362 10.769 1.00 94.12 80 GLN A C 1
ATOM 610 O O . GLN A 1 80 ? -3.156 7.517 11.183 1.00 94.12 80 GLN A O 1
ATOM 615 N N . GLN A 1 81 ? -1.709 7.377 9.469 1.00 97.12 81 GLN A N 1
ATOM 616 C CA . GLN A 1 81 ? -2.713 7.635 8.441 1.00 97.12 81 GLN A CA 1
ATOM 617 C C . GLN A 1 81 ? -3.812 6.568 8.424 1.00 97.12 81 GLN A C 1
ATOM 619 O O . GLN A 1 81 ? -4.988 6.897 8.264 1.00 97.12 81 GLN A O 1
ATOM 624 N N . ALA A 1 82 ? -3.465 5.292 8.606 1.00 96.06 82 ALA A N 1
ATOM 625 C CA . ALA A 1 82 ? -4.441 4.210 8.703 1.00 96.06 82 ALA A CA 1
ATOM 626 C C . ALA A 1 82 ? -5.372 4.380 9.915 1.00 96.06 82 ALA A C 1
ATOM 628 O O . ALA A 1 82 ? -6.583 4.180 9.787 1.00 96.06 82 ALA A O 1
ATOM 629 N N . ILE A 1 83 ? -4.829 4.809 11.062 1.00 94.06 83 ILE A N 1
ATOM 630 C CA . ILE A 1 83 ? -5.610 5.130 12.267 1.00 94.06 83 ILE A CA 1
ATOM 631 C C . ILE A 1 83 ? -6.586 6.279 11.992 1.00 94.06 83 ILE A C 1
ATOM 633 O O . ILE A 1 83 ? -7.759 6.182 12.350 1.00 94.06 83 ILE A O 1
ATOM 637 N N . GLU A 1 84 ? -6.136 7.339 11.319 1.00 96.00 84 GLU A N 1
ATOM 638 C CA . GLU A 1 84 ? -6.983 8.477 10.932 1.00 96.00 84 GLU A CA 1
ATOM 639 C C . GLU A 1 84 ? -8.080 8.085 9.936 1.00 96.00 84 GLU A C 1
ATOM 641 O O . GLU A 1 84 ? -9.215 8.543 10.051 1.00 96.00 84 GLU A O 1
ATOM 646 N N . THR A 1 85 ? -7.759 7.190 8.998 1.00 97.25 85 THR A N 1
ATOM 647 C CA . THR A 1 85 ? -8.693 6.694 7.974 1.00 97.25 85 THR A CA 1
ATOM 648 C C . THR A 1 85 ? -9.806 5.832 8.581 1.00 97.25 85 THR A C 1
ATOM 650 O O . THR A 1 85 ? -10.897 5.750 8.021 1.00 97.25 85 THR A O 1
ATOM 653 N N . ARG A 1 86 ? -9.555 5.188 9.734 1.00 95.69 86 ARG A N 1
ATOM 654 C CA . ARG A 1 86 ? -10.529 4.371 10.492 1.00 95.69 86 ARG A CA 1
ATOM 655 C C . ARG A 1 86 ? -11.197 3.269 9.663 1.00 95.69 86 ARG A C 1
ATOM 657 O O . ARG A 1 86 ? -12.370 2.953 9.853 1.00 95.69 86 ARG A O 1
ATOM 664 N N . SER A 1 87 ? -10.447 2.666 8.745 1.00 97.50 87 SER A N 1
ATOM 665 C CA . SER A 1 87 ? -10.952 1.617 7.863 1.00 97.50 87 SER A CA 1
ATOM 666 C C . SER A 1 87 ? -10.489 0.237 8.307 1.00 97.50 87 SER A C 1
ATOM 668 O O . SER A 1 87 ? -9.297 -0.071 8.285 1.00 97.50 87 SER A O 1
ATOM 670 N N . THR A 1 88 ? -11.443 -0.639 8.631 1.00 97.19 88 THR A N 1
ATOM 671 C CA . THR A 1 88 ? -11.167 -2.050 8.947 1.00 97.19 88 THR A CA 1
ATOM 672 C C . THR A 1 88 ? -10.440 -2.757 7.804 1.00 97.19 88 THR A C 1
ATOM 674 O O . THR A 1 88 ? -9.557 -3.575 8.049 1.00 97.19 88 THR A O 1
ATOM 677 N N . ALA A 1 89 ? -10.761 -2.419 6.550 1.00 98.38 89 ALA A N 1
ATOM 678 C CA . ALA A 1 89 ? -10.084 -2.994 5.393 1.00 98.38 89 ALA A CA 1
ATOM 679 C C . ALA A 1 89 ? -8.598 -2.605 5.361 1.00 98.38 89 ALA A C 1
ATOM 681 O O . ALA A 1 89 ? -7.751 -3.457 5.114 1.00 98.38 89 ALA A O 1
ATOM 682 N N . ILE A 1 90 ? -8.277 -1.345 5.664 1.00 98.44 90 ILE A N 1
ATOM 683 C CA . ILE A 1 90 ? -6.893 -0.860 5.728 1.00 98.44 90 ILE A CA 1
ATOM 684 C C . ILE A 1 90 ? -6.132 -1.503 6.892 1.00 98.44 90 ILE A C 1
ATOM 686 O O . ILE A 1 90 ? -4.999 -1.944 6.705 1.00 98.44 90 ILE A O 1
ATOM 690 N N . PHE A 1 91 ? -6.748 -1.623 8.070 1.00 97.62 91 PHE A N 1
ATOM 691 C CA . PHE A 1 91 ? -6.113 -2.311 9.197 1.00 97.62 91 PHE A CA 1
ATOM 692 C C . PHE A 1 91 ? -5.808 -3.773 8.879 1.00 97.62 91 PHE A C 1
ATOM 694 O O . PHE A 1 91 ? -4.694 -4.224 9.130 1.00 97.62 91 PHE A O 1
ATOM 701 N N . ASN A 1 92 ? -6.748 -4.492 8.259 1.00 98.19 92 ASN A N 1
ATOM 702 C CA . ASN A 1 92 ? -6.520 -5.875 7.839 1.00 98.19 92 ASN A CA 1
ATOM 703 C C . ASN A 1 92 ? -5.336 -5.989 6.875 1.00 98.19 92 ASN A C 1
ATOM 705 O O . ASN A 1 92 ? -4.522 -6.896 7.024 1.00 98.19 92 ASN A O 1
ATOM 709 N N . VAL A 1 93 ? -5.210 -5.052 5.933 1.00 98.44 93 VAL A N 1
ATOM 710 C CA . VAL A 1 93 ? -4.067 -4.997 5.016 1.00 98.44 93 VAL A CA 1
ATOM 711 C C . VAL A 1 93 ? -2.759 -4.820 5.790 1.00 98.44 93 VAL A C 1
ATOM 713 O O . VAL A 1 93 ? -1.852 -5.632 5.638 1.00 98.44 93 VAL A O 1
ATOM 716 N N . LEU A 1 94 ? -2.651 -3.823 6.670 1.00 97.75 94 LEU A N 1
ATOM 717 C CA . LEU A 1 94 ? -1.413 -3.607 7.429 1.00 97.75 94 LEU A CA 1
ATOM 718 C C . LEU A 1 94 ? -1.048 -4.809 8.316 1.00 97.75 94 LEU A C 1
ATOM 720 O O . LEU A 1 94 ? 0.119 -5.194 8.363 1.00 97.75 94 LEU A O 1
ATOM 724 N N . LEU A 1 95 ? -2.031 -5.444 8.964 1.00 97.31 95 LEU A N 1
ATOM 725 C CA . LEU A 1 95 ? -1.823 -6.658 9.764 1.00 97.31 95 LEU A CA 1
ATOM 726 C C . LEU A 1 95 ? -1.297 -7.822 8.909 1.00 97.31 95 LEU A C 1
ATOM 728 O O . LEU A 1 95 ? -0.325 -8.473 9.288 1.00 97.31 95 LEU A O 1
ATOM 732 N N . GLN A 1 96 ? -1.887 -8.050 7.731 1.00 98.12 96 GLN A N 1
ATOM 733 C CA . GLN A 1 96 ? -1.437 -9.076 6.780 1.00 98.12 96 GLN A CA 1
ATOM 734 C C . GLN A 1 96 ? -0.009 -8.835 6.277 1.00 98.12 96 GLN A C 1
ATOM 736 O O . GLN A 1 96 ? 0.697 -9.787 5.955 1.00 98.12 96 GLN A O 1
ATOM 741 N N . HIS A 1 97 ? 0.424 -7.574 6.241 1.00 97.56 97 HIS A N 1
ATOM 742 C CA . HIS A 1 97 ? 1.759 -7.169 5.809 1.00 97.56 97 HIS A CA 1
ATOM 743 C C . HIS A 1 97 ? 2.733 -6.917 6.974 1.00 97.56 97 HIS A C 1
ATOM 745 O O . HIS A 1 97 ? 3.803 -6.348 6.767 1.00 97.56 97 HIS A O 1
ATOM 751 N N . GLY A 1 98 ? 2.413 -7.391 8.184 1.00 95.31 98 GLY A N 1
ATOM 752 C CA . GLY A 1 98 ? 3.367 -7.472 9.294 1.00 95.31 98 GLY A CA 1
ATOM 753 C C . GLY A 1 98 ? 3.306 -6.331 10.307 1.00 95.31 98 GLY A C 1
ATOM 754 O O . GLY A 1 98 ? 4.222 -6.196 11.119 1.00 95.31 98 GLY A O 1
ATOM 755 N N . TRP A 1 99 ? 2.249 -5.514 10.313 1.00 95.06 99 TRP A N 1
ATOM 756 C CA . TRP A 1 99 ? 2.057 -4.544 11.389 1.00 95.06 99 TRP A CA 1
ATOM 757 C C . TRP A 1 99 ? 1.800 -5.259 12.721 1.00 95.06 99 TRP A C 1
ATOM 759 O O . TRP A 1 99 ? 0.780 -5.921 12.908 1.00 95.06 99 TRP A O 1
ATOM 769 N N . ASN A 1 100 ? 2.719 -5.097 13.673 1.00 92.19 100 ASN A N 1
ATOM 770 C CA . ASN A 1 100 ? 2.523 -5.558 15.041 1.00 92.19 100 ASN A CA 1
ATOM 771 C C . ASN A 1 100 ? 1.824 -4.470 15.868 1.00 92.19 100 ASN A C 1
ATOM 773 O O . ASN A 1 100 ? 2.462 -3.562 16.397 1.00 92.19 100 ASN A O 1
ATOM 777 N N . VAL A 1 101 ? 0.503 -4.588 15.986 1.00 89.00 101 VAL A N 1
ATOM 778 C CA . VAL A 1 101 ? -0.371 -3.636 16.694 1.00 89.00 101 VAL A CA 1
ATOM 779 C C . VAL A 1 101 ? -0.078 -3.520 18.201 1.00 89.00 101 VAL A C 1
ATOM 781 O O . VAL A 1 101 ? -0.443 -2.529 18.831 1.00 89.00 101 VAL A O 1
ATOM 784 N N . ASN A 1 102 ? 0.610 -4.512 18.777 1.00 87.50 102 ASN A N 1
ATOM 785 C CA . ASN A 1 102 ? 0.970 -4.529 20.196 1.00 87.50 102 ASN A CA 1
ATOM 786 C C . ASN A 1 102 ? 2.227 -3.705 20.502 1.00 87.50 102 ASN A C 1
ATOM 788 O O . ASN A 1 102 ? 2.555 -3.504 21.670 1.00 87.50 102 ASN A O 1
ATOM 792 N N . LEU A 1 103 ? 2.955 -3.250 19.477 1.00 85.75 103 LEU A N 1
ATOM 793 C CA . LEU A 1 103 ? 4.108 -2.381 19.673 1.00 85.75 103 LEU A CA 1
ATOM 794 C C . LEU A 1 103 ? 3.670 -0.920 19.826 1.00 85.75 103 LEU A C 1
ATOM 796 O O . LEU A 1 103 ? 2.692 -0.497 19.201 1.00 85.75 103 LEU A O 1
ATOM 800 N N . PRO A 1 104 ? 4.395 -0.133 20.639 1.00 82.19 104 PRO A N 1
ATOM 801 C CA . PRO A 1 104 ? 4.151 1.296 20.743 1.00 82.19 104 PRO A CA 1
ATOM 802 C C . PRO A 1 104 ? 4.346 1.973 19.383 1.00 82.19 104 PRO A C 1
ATOM 804 O O . PRO A 1 104 ? 5.249 1.628 18.619 1.00 82.19 104 PRO A O 1
ATOM 807 N N . LEU A 1 105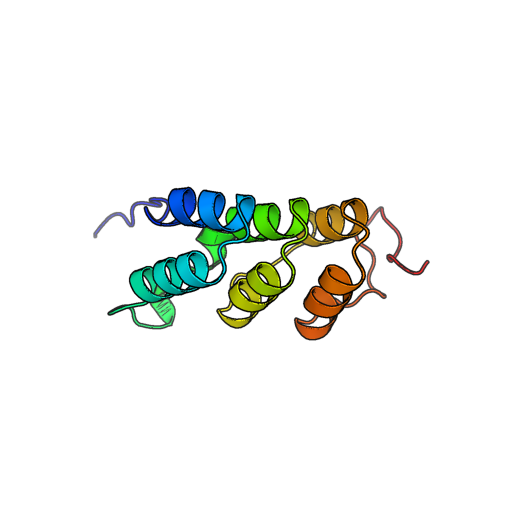 ? 3.501 2.962 19.088 1.00 79.25 105 LEU A N 1
ATOM 808 C CA . LEU A 1 105 ? 3.595 3.734 17.845 1.00 79.25 105 LEU A CA 1
ATOM 809 C C . LEU A 1 105 ? 4.853 4.621 17.836 1.00 79.25 105 LEU A C 1
ATOM 811 O O . LEU A 1 105 ? 5.426 4.890 16.787 1.00 79.25 105 LEU A O 1
ATOM 815 N N . SER A 1 106 ? 5.300 5.077 19.004 1.00 77.94 106 SER A N 1
ATOM 816 C CA . SER A 1 106 ? 6.575 5.773 19.207 1.00 77.94 106 SER A CA 1
ATOM 817 C C . SER A 1 106 ? 7.006 5.627 20.666 1.00 77.94 106 SER A C 1
ATOM 819 O O . SER A 1 106 ? 6.217 5.181 21.491 1.00 77.94 106 SER A O 1
ATOM 821 N N . GLU A 1 107 ? 8.213 6.073 21.021 1.00 72.25 107 GLU A N 1
ATOM 822 C CA . GLU A 1 107 ? 8.691 6.093 22.421 1.00 72.25 107 GLU A CA 1
ATOM 823 C C . GLU A 1 107 ? 7.700 6.760 23.394 1.00 72.25 107 GLU A C 1
ATOM 825 O O . GLU A 1 107 ? 7.634 6.415 24.569 1.00 72.25 107 GLU A O 1
ATOM 830 N N . THR A 1 108 ? 6.908 7.705 22.886 1.00 79.62 108 THR A N 1
ATOM 831 C CA . THR A 1 108 ? 5.941 8.508 23.643 1.00 79.62 108 THR A CA 1
ATOM 832 C C . THR A 1 108 ? 4.477 8.145 23.386 1.00 79.62 108 THR A C 1
ATOM 834 O O . THR A 1 108 ? 3.598 8.705 24.040 1.00 79.62 108 THR A O 1
ATOM 837 N N . LYS A 1 109 ? 4.179 7.243 22.440 1.00 75.56 109 LYS A N 1
ATOM 838 C CA . LYS A 1 109 ? 2.806 6.844 22.097 1.00 75.56 109 LYS A CA 1
ATOM 839 C C . LYS A 1 109 ? 2.596 5.366 22.390 1.00 75.56 109 LYS A C 1
ATOM 841 O O . LYS A 1 109 ? 3.298 4.511 21.852 1.00 75.56 109 LYS A O 1
ATOM 846 N N . GLN A 1 110 ? 1.584 5.089 23.207 1.00 79.06 110 GLN A N 1
ATOM 847 C CA . GLN A 1 110 ? 1.182 3.734 23.569 1.00 79.06 110 GLN A CA 1
ATOM 848 C C . GLN A 1 110 ? 0.774 2.902 22.331 1.00 79.06 110 GLN A C 1
ATOM 850 O O . GLN A 1 110 ? 0.502 3.471 21.266 1.00 79.06 110 GLN A O 1
ATOM 855 N N . PRO A 1 111 ? 0.773 1.559 22.441 1.00 77.25 111 PRO A N 1
ATOM 856 C CA . PRO A 1 111 ? 0.259 0.673 21.398 1.00 77.25 111 PRO A CA 1
ATOM 857 C C . PRO A 1 111 ? -1.157 1.040 20.946 1.00 77.25 111 PRO A C 1
ATOM 859 O O . PRO A 1 111 ? -1.930 1.620 21.702 1.00 77.25 111 PRO A O 1
ATOM 862 N N . ALA A 1 112 ? -1.532 0.653 19.725 1.00 78.12 112 ALA A N 1
ATOM 863 C CA . ALA A 1 112 ? -2.846 1.004 19.179 1.00 78.12 112 ALA A CA 1
ATOM 864 C C . ALA A 1 112 ? -4.027 0.304 19.890 1.00 78.12 112 ALA A C 1
ATOM 866 O O . ALA A 1 112 ? -5.163 0.742 19.734 1.00 78.12 112 ALA A O 1
ATOM 867 N N . LEU A 1 113 ? -3.762 -0.762 20.655 1.00 73.62 113 LEU A N 1
ATOM 868 C CA . LEU A 1 113 ? -4.749 -1.480 21.477 1.00 73.62 113 LEU A CA 1
ATOM 869 C C . LEU A 1 113 ? -4.617 -1.209 22.988 1.00 73.62 113 LEU A C 1
ATOM 871 O O . LEU A 1 113 ? -5.229 -1.933 23.772 1.00 73.62 113 LEU A O 1
ATOM 875 N N . ALA A 1 114 ? -3.772 -0.256 23.395 1.00 68.00 114 ALA A N 1
ATOM 876 C CA . ALA A 1 114 ? -3.551 0.059 24.808 1.00 68.00 114 ALA A CA 1
ATOM 877 C C . ALA A 1 114 ? -4.713 0.833 25.445 1.00 68.00 114 ALA A C 1
ATOM 879 O O . ALA A 1 114 ? -5.427 1.557 24.711 1.00 68.00 114 ALA A O 1
#

Secondary structure (DSSP, 8-state):
------PPPTHHHHHHHHHHHT-HHHHHHHHHHHHTT--GGG--GGGGHHHHHHHHHTT-HHHHHHHHHHT----HHHHHHHHHHT-HHHHHHHHHTT--TTSEEETTEEETT-

Sequence (114 aa):
MSAIEHRRPKEVAALATACTSGDLEDAKRLIGTYLLGRSPENHALHKFWSTLLTALAHNHAKIASYLLAQGVPFGLLDIQQAIETRSTAIFNVLLQHGWNVNLPLSETKQPALA

pLDDT: mean 90.97, std 12.64, range [34.69, 98.81]

Foldseek 3Di:
DDDPPPDQPPLLVVLLVCLQVLPQVSNVVSLCVLCPPDDPVRSPLCSNAVSLLSNLLNVSLSSNLVSLVVPHDYALSSVVSNVVSVDPSNVVSVVVSPDDQCDASDPPGHRPVD